Protein AF-A0A435EAL5-F1 (afdb_monomer_lite)

Radius of gyration: 18.5 Å; chains: 1; bounding box: 40×35×49 Å

pLDDT: mean 95.23, std 4.91, range [62.06, 98.62]

Secondary structure (DSSP, 8-state):
-HHHHHH-HHHHHHHHHHH-HHHHHHH-HHHHHHHHHHHHHHHH--GGGSSSTT---HHHHHHHHHHHHHTTS-SS---GGGT---TTHHHHH-S-HHHHHHHHHT----HHHHT--HHHHHHTTTTT---

Structure (mmCIF, N/CA/C/O backbone):
data_AF-A0A435EAL5-F1
#
_entry.id   AF-A0A435EAL5-F1
#
loop_
_atom_site.group_PDB
_atom_site.id
_atom_site.type_symbol
_atom_site.label_atom_id
_atom_site.label_alt_id
_atom_site.label_comp_id
_atom_site.label_asym_id
_atom_site.label_entity_id
_atom_site.label_seq_id
_atom_site.pdbx_PDB_ins_code
_atom_site.Cartn_x
_atom_site.Cartn_y
_atom_site.Cartn_z
_atom_site.occupancy
_atom_site.B_iso_or_equiv
_atom_site.auth_seq_id
_atom_site.auth_comp_id
_atom_site.auth_asym_id
_atom_site.auth_atom_id
_atom_site.pdbx_PDB_model_num
ATOM 1 N N . GLY A 1 1 ? -4.878 -0.635 -7.838 1.00 87.88 1 GLY A N 1
ATOM 2 C CA . GLY A 1 1 ? -3.867 0.280 -7.272 1.00 87.88 1 GLY A CA 1
ATOM 3 C C . GLY A 1 1 ? -2.793 -0.479 -6.520 1.00 87.88 1 GLY A C 1
ATOM 4 O O . GLY A 1 1 ? -1.703 -0.635 -7.050 1.00 87.88 1 GLY A O 1
ATOM 5 N N . LEU A 1 2 ? -3.105 -0.985 -5.321 1.00 95.75 2 LEU A N 1
ATOM 6 C CA . LEU A 1 2 ? -2.124 -1.649 -4.447 1.00 95.75 2 LEU A CA 1
ATOM 7 C C . LEU A 1 2 ? -1.457 -2.873 -5.092 1.00 95.75 2 LEU A C 1
ATOM 9 O O . LEU A 1 2 ? -0.235 -2.958 -5.072 1.00 95.75 2 LEU A O 1
ATOM 13 N N . GLU A 1 3 ? -2.228 -3.749 -5.749 1.00 96.94 3 GLU A N 1
ATOM 14 C CA . GLU A 1 3 ? -1.654 -4.885 -6.488 1.00 96.94 3 GLU A CA 1
ATOM 15 C C . GLU A 1 3 ? -0.678 -4.429 -7.581 1.00 96.94 3 GLU A C 1
ATOM 17 O O . GLU A 1 3 ? 0.431 -4.936 -7.669 1.00 96.94 3 GLU A O 1
ATOM 22 N N . PHE A 1 4 ? -1.052 -3.431 -8.385 1.00 98.06 4 PHE A N 1
ATOM 23 C CA . PHE A 1 4 ? -0.174 -2.897 -9.429 1.00 98.06 4 PHE A CA 1
ATOM 24 C C . PHE A 1 4 ? 1.141 -2.366 -8.841 1.00 98.06 4 PHE A C 1
ATOM 26 O O . PHE A 1 4 ? 2.209 -2.674 -9.357 1.00 98.06 4 PHE A O 1
ATOM 33 N N . GLY A 1 5 ? 1.079 -1.616 -7.735 1.00 97.31 5 GLY A N 1
ATOM 34 C CA . GLY A 1 5 ? 2.279 -1.129 -7.053 1.00 97.31 5 GLY A CA 1
ATOM 35 C C . GLY A 1 5 ? 3.118 -2.242 -6.424 1.00 97.31 5 GLY A C 1
ATOM 36 O O . GLY A 1 5 ? 4.337 -2.129 -6.383 1.00 97.31 5 GLY A O 1
ATOM 37 N N . TYR A 1 6 ? 2.496 -3.341 -5.991 1.00 96.25 6 TYR A N 1
ATOM 38 C CA . TYR A 1 6 ? 3.212 -4.542 -5.563 1.00 96.25 6 TYR A CA 1
ATOM 39 C C . TYR A 1 6 ? 3.955 -5.217 -6.724 1.00 96.25 6 TYR A C 1
ATOM 41 O O . TYR A 1 6 ? 5.121 -5.583 -6.570 1.00 96.25 6 TYR A O 1
ATOM 49 N N . GLN A 1 7 ? 3.311 -5.332 -7.888 1.00 97.31 7 GLN A N 1
ATOM 50 C CA . GLN A 1 7 ? 3.906 -5.922 -9.090 1.00 97.31 7 GLN A CA 1
ATOM 51 C C . GLN A 1 7 ? 5.014 -5.033 -9.682 1.00 97.31 7 GLN A C 1
ATOM 53 O O . GLN A 1 7 ? 6.063 -5.537 -10.079 1.00 9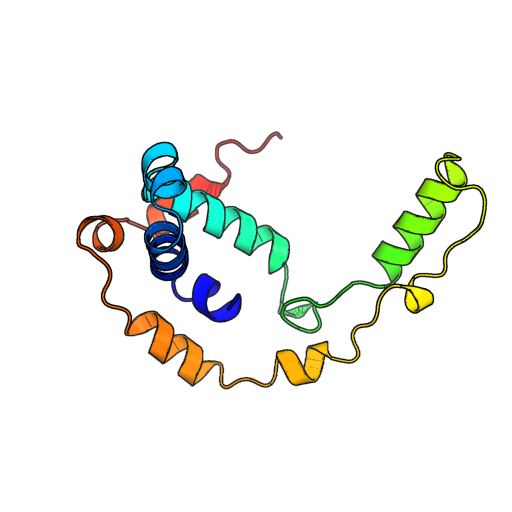7.31 7 GLN A O 1
ATOM 58 N N . ASN A 1 8 ? 4.821 -3.709 -9.700 1.00 98.00 8 ASN A N 1
ATOM 59 C CA . ASN A 1 8 ? 5.797 -2.747 -10.210 1.00 98.00 8 ASN A CA 1
ATOM 60 C C . ASN A 1 8 ? 5.903 -1.498 -9.303 1.00 98.00 8 ASN A C 1
ATOM 62 O O . ASN A 1 8 ? 5.300 -0.456 -9.583 1.00 98.00 8 ASN A O 1
ATOM 66 N N . PRO A 1 9 ? 6.709 -1.563 -8.224 1.00 97.75 9 PRO A N 1
ATOM 67 C CA . PRO A 1 9 ? 6.849 -0.461 -7.268 1.00 97.75 9 PRO A CA 1
ATOM 68 C C . PRO A 1 9 ? 7.456 0.796 -7.899 1.00 97.75 9 PRO A C 1
ATOM 70 O O . PRO A 1 9 ? 7.098 1.909 -7.521 1.00 97.75 9 PRO A O 1
ATOM 73 N N . ARG A 1 10 ? 8.329 0.636 -8.902 1.00 98.19 10 ARG A N 1
ATOM 74 C CA . ARG A 1 10 ? 8.937 1.758 -9.631 1.00 98.19 10 ARG A CA 1
ATOM 75 C C . ARG A 1 10 ? 7.888 2.531 -10.425 1.00 98.19 10 ARG A C 1
ATOM 77 O O . ARG A 1 10 ? 7.835 3.748 -10.307 1.00 98.19 10 ARG A O 1
ATOM 84 N N . ALA A 1 11 ? 7.019 1.827 -11.155 1.00 98.31 11 ALA A N 1
ATOM 85 C CA . ALA A 1 11 ? 5.932 2.448 -11.913 1.00 98.31 11 ALA A CA 1
ATOM 86 C C . ALA A 1 11 ? 4.946 3.191 -11.006 1.00 98.31 11 ALA A C 1
ATOM 88 O O . ALA A 1 11 ? 4.506 4.287 -11.340 1.00 98.31 11 ALA A O 1
ATOM 89 N N . ALA A 1 12 ? 4.618 2.623 -9.841 1.00 97.88 12 ALA A N 1
ATOM 90 C CA . ALA A 1 12 ? 3.749 3.295 -8.879 1.00 97.88 12 ALA A CA 1
ATOM 91 C C . ALA A 1 12 ? 4.360 4.608 -8.362 1.00 97.88 12 ALA A C 1
ATOM 93 O O . ALA A 1 12 ? 3.655 5.611 -8.263 1.00 97.88 12 ALA A O 1
ATOM 94 N N . VAL A 1 13 ? 5.664 4.627 -8.068 1.00 98.12 13 VAL A N 1
ATOM 95 C CA . VAL A 1 13 ? 6.361 5.847 -7.624 1.00 98.12 13 VAL A CA 1
ATOM 96 C C . VAL A 1 13 ? 6.484 6.856 -8.756 1.00 98.12 13 VAL A C 1
ATOM 98 O O . VAL A 1 13 ? 6.252 8.039 -8.531 1.00 98.12 13 VAL A O 1
ATOM 101 N N . GLU A 1 14 ? 6.809 6.406 -9.966 1.00 98.25 14 GLU A N 1
ATOM 102 C CA . GLU A 1 14 ? 6.900 7.275 -11.138 1.00 98.25 14 GLU A CA 1
ATOM 103 C C . GLU A 1 14 ? 5.563 7.969 -11.426 1.00 98.25 14 GLU A C 1
ATOM 105 O O . GLU A 1 14 ? 5.534 9.193 -11.525 1.00 98.25 14 GLU A O 1
ATOM 110 N N . ALA A 1 15 ? 4.446 7.233 -11.403 1.00 97.69 15 ALA A N 1
ATOM 111 C CA . ALA A 1 15 ? 3.109 7.807 -11.567 1.00 97.69 15 ALA A CA 1
ATOM 112 C C . ALA A 1 15 ? 2.778 8.864 -10.494 1.00 97.69 15 ALA A C 1
ATOM 114 O O . ALA A 1 15 ? 2.187 9.900 -10.793 1.00 97.69 15 ALA A O 1
ATOM 115 N N . VAL A 1 16 ? 3.185 8.646 -9.237 1.00 96.88 16 VAL A N 1
ATOM 116 C CA . VAL A 1 16 ? 3.039 9.652 -8.169 1.00 96.88 16 VAL A CA 1
ATOM 117 C C . VAL A 1 16 ? 3.932 10.864 -8.447 1.00 96.88 16 VAL A C 1
ATOM 119 O O . VAL A 1 16 ? 3.500 12.001 -8.282 1.00 96.88 16 VAL A O 1
ATOM 122 N N . PHE A 1 17 ? 5.170 10.656 -8.883 1.00 97.62 17 PHE A N 1
ATOM 123 C CA . PHE A 1 17 ? 6.125 11.735 -9.138 1.00 97.62 17 PHE A CA 1
ATOM 124 C C . PHE A 1 17 ? 5.727 12.614 -10.328 1.00 97.62 17 PHE A C 1
ATOM 126 O O . PHE A 1 17 ? 5.973 13.819 -10.284 1.00 97.62 17 PHE A O 1
ATOM 133 N N . GLU A 1 18 ? 5.063 12.048 -11.336 1.00 96.88 18 GLU A N 1
ATOM 134 C CA . GLU A 1 18 ? 4.455 12.800 -12.439 1.00 96.88 18 GLU A CA 1
ATOM 135 C C . GLU A 1 18 ? 3.355 13.751 -11.950 1.00 96.88 18 GLU A C 1
ATOM 137 O O . GLU A 1 18 ? 3.293 14.902 -12.381 1.00 96.88 18 GLU A O 1
ATOM 142 N N . GLN A 1 19 ? 2.511 13.300 -11.016 1.00 97.88 19 GLN A N 1
ATOM 143 C CA . GLN A 1 19 ? 1.438 14.124 -10.447 1.00 97.88 19 GLN A CA 1
ATOM 144 C C . GLN A 1 19 ? 1.950 15.124 -9.399 1.00 97.88 19 GLN A C 1
ATOM 146 O O . GLN A 1 19 ? 1.387 16.206 -9.233 1.00 97.88 19 GLN A O 1
ATOM 151 N N . PHE A 1 20 ? 3.030 14.781 -8.693 1.00 97.19 20 PHE A N 1
ATOM 152 C CA . PHE A 1 20 ? 3.574 15.558 -7.580 1.00 97.19 20 PHE A CA 1
ATOM 153 C C . PHE A 1 20 ? 5.068 15.875 -7.788 1.00 97.19 20 PHE A C 1
ATOM 155 O O . PHE A 1 20 ? 5.926 15.373 -7.055 1.00 97.19 20 PHE A O 1
ATOM 162 N N 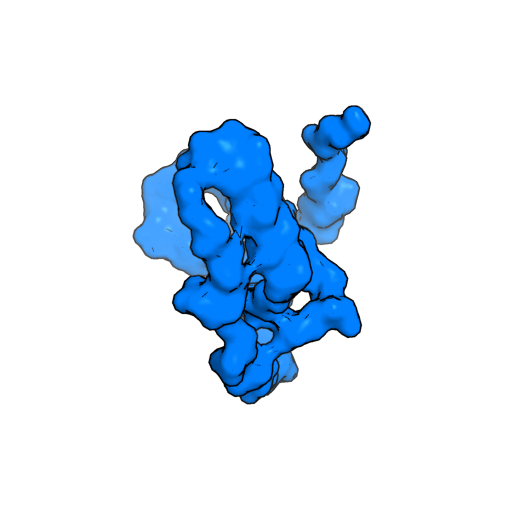. PRO A 1 21 ? 5.424 16.764 -8.735 1.00 95.38 21 PRO A N 1
ATOM 163 C CA . PRO A 1 21 ? 6.821 17.030 -9.094 1.00 95.38 21 PRO A CA 1
ATOM 164 C C . PRO A 1 21 ? 7.656 17.623 -7.949 1.00 95.38 21 PRO A C 1
ATOM 166 O O . PRO A 1 21 ? 8.856 17.364 -7.850 1.00 95.38 21 PRO A O 1
ATOM 169 N N . THR A 1 22 ? 7.040 18.377 -7.031 1.00 96.56 22 THR A N 1
ATOM 170 C CA . THR A 1 22 ? 7.728 18.863 -5.821 1.00 96.56 22 THR A CA 1
ATOM 171 C C . THR A 1 22 ? 8.160 17.710 -4.917 1.00 96.56 22 THR A C 1
ATOM 173 O O . THR A 1 22 ? 9.264 17.733 -4.377 1.00 96.56 22 THR A O 1
ATOM 176 N N . LEU A 1 23 ? 7.319 16.679 -4.778 1.00 94.06 23 LEU A N 1
ATOM 177 C CA . LEU A 1 23 ? 7.660 15.475 -4.022 1.00 94.06 23 LEU A CA 1
ATOM 178 C C . LEU A 1 23 ? 8.814 14.731 -4.700 1.00 94.06 23 LEU A C 1
ATOM 180 O O . LEU A 1 23 ? 9.786 14.371 -4.036 1.00 94.06 23 LEU A O 1
ATOM 184 N N . ALA A 1 24 ? 8.735 14.580 -6.026 1.00 95.25 24 ALA A N 1
ATOM 185 C CA . ALA A 1 24 ? 9.772 13.942 -6.829 1.00 95.25 24 ALA A CA 1
ATOM 186 C C . ALA A 1 24 ? 11.142 14.606 -6.635 1.00 95.25 24 ALA A C 1
ATOM 188 O O . ALA A 1 24 ? 12.143 13.922 -6.413 1.00 95.25 24 ALA A O 1
ATOM 189 N N . LYS A 1 25 ? 11.172 15.946 -6.655 1.00 94.81 25 LYS A N 1
ATOM 190 C CA . LYS A 1 25 ? 12.381 16.749 -6.434 1.00 94.81 25 LYS A CA 1
ATOM 191 C C . LYS A 1 25 ? 12.990 16.530 -5.046 1.00 94.81 25 LYS A C 1
ATOM 193 O O . LYS A 1 25 ? 14.211 16.537 -4.924 1.00 94.81 25 LYS A O 1
ATOM 198 N N . ASN A 1 26 ? 12.159 16.360 -4.019 1.00 94.88 26 ASN A N 1
ATOM 199 C CA . ASN A 1 26 ? 12.617 16.281 -2.631 1.00 94.88 26 ASN A CA 1
ATOM 200 C C . ASN A 1 26 ? 13.056 14.872 -2.210 1.00 94.88 26 ASN A C 1
ATOM 202 O O . ASN A 1 26 ? 13.967 14.751 -1.397 1.00 94.88 26 ASN A O 1
ATOM 206 N N . LEU A 1 27 ? 12.414 13.818 -2.727 1.00 93.44 27 LEU A N 1
ATOM 207 C CA . LEU A 1 27 ? 12.728 12.434 -2.349 1.00 93.44 27 LEU A CA 1
ATOM 208 C C . LEU A 1 27 ? 13.736 11.773 -3.290 1.00 93.44 27 LEU A C 1
ATOM 210 O O . LEU A 1 27 ? 14.623 11.051 -2.843 1.00 93.44 27 LEU A O 1
ATOM 214 N N . GLY A 1 28 ? 13.598 11.991 -4.597 1.00 95.00 28 GLY A N 1
ATOM 215 C CA . GLY A 1 28 ? 14.314 11.207 -5.594 1.00 95.00 28 GLY A CA 1
ATOM 216 C C . GLY A 1 28 ? 13.770 9.779 -5.746 1.00 95.00 28 GLY A C 1
ATOM 217 O O . GLY A 1 28 ? 13.070 9.225 -4.898 1.00 95.00 28 GLY A O 1
ATOM 218 N N . ARG A 1 29 ? 14.073 9.184 -6.900 1.00 96.50 29 ARG A N 1
ATOM 219 C CA . ARG A 1 29 ? 13.482 7.920 -7.370 1.00 96.50 29 ARG A CA 1
ATOM 220 C C . ARG A 1 29 ? 13.820 6.698 -6.509 1.00 96.50 29 ARG A C 1
ATOM 222 O O . ARG A 1 29 ? 12.957 5.848 -6.304 1.00 96.50 29 ARG A O 1
ATOM 229 N N . GLU A 1 30 ? 15.053 6.615 -6.007 1.00 95.94 30 GLU A N 1
ATOM 230 C CA . GLU A 1 30 ? 15.515 5.479 -5.202 1.00 95.94 30 GLU A CA 1
ATOM 231 C C . GLU A 1 30 ? 14.820 5.479 -3.844 1.00 95.94 30 GLU A C 1
ATOM 233 O O . GLU A 1 30 ? 14.141 4.513 -3.519 1.00 95.94 30 GLU A O 1
ATOM 238 N N . LEU A 1 31 ? 14.863 6.601 -3.115 1.00 95.00 31 LEU A N 1
ATOM 239 C CA . LEU A 1 31 ? 14.168 6.730 -1.834 1.00 95.00 31 LEU A CA 1
ATOM 240 C C . LEU A 1 31 ? 12.649 6.557 -1.980 1.00 95.00 31 LEU A C 1
ATOM 242 O O . LEU A 1 31 ? 12.032 5.911 -1.138 1.00 95.00 31 LEU A O 1
ATOM 246 N N . GLY A 1 32 ? 12.044 7.075 -3.055 1.00 96.19 32 GLY A N 1
ATOM 247 C CA . GLY A 1 32 ? 10.631 6.828 -3.354 1.00 96.19 32 GLY A CA 1
ATOM 248 C C . GLY A 1 32 ? 10.321 5.337 -3.538 1.00 96.19 32 GLY A C 1
ATOM 249 O O . GLY A 1 32 ? 9.374 4.825 -2.941 1.00 96.19 32 GLY A O 1
ATOM 250 N N . THR A 1 33 ? 11.157 4.621 -4.300 1.00 97.12 33 THR A N 1
ATOM 251 C CA . THR A 1 33 ? 11.027 3.168 -4.530 1.00 97.12 33 THR A CA 1
ATOM 252 C C . THR A 1 33 ? 11.243 2.368 -3.243 1.00 97.12 33 THR A C 1
ATOM 254 O O . THR A 1 33 ? 10.471 1.458 -2.947 1.00 97.12 33 THR A O 1
ATOM 257 N N . THR A 1 34 ? 12.232 2.736 -2.429 1.00 95.62 34 THR A N 1
ATOM 258 C CA . THR A 1 34 ? 12.451 2.144 -1.104 1.00 95.62 34 THR A CA 1
ATOM 259 C C . THR A 1 34 ? 11.242 2.365 -0.198 1.00 95.62 34 THR A C 1
ATOM 261 O O . THR A 1 34 ? 10.749 1.416 0.409 1.00 95.62 34 THR A O 1
ATOM 264 N N . SER A 1 35 ? 10.707 3.589 -0.153 1.00 93.94 35 SER A N 1
ATOM 265 C CA . SER A 1 35 ? 9.561 3.930 0.692 1.00 93.94 35 SER A CA 1
ATOM 266 C C . SER A 1 35 ? 8.315 3.126 0.325 1.00 93.94 35 SER A C 1
ATOM 268 O O . SER A 1 35 ? 7.668 2.573 1.216 1.00 93.94 35 SER A O 1
ATOM 270 N N . ILE A 1 36 ? 7.980 3.000 -0.967 1.00 95.56 36 ILE A N 1
ATOM 271 C CA . ILE A 1 36 ? 6.801 2.216 -1.356 1.00 95.56 36 ILE A CA 1
ATOM 272 C C . ILE A 1 36 ? 6.989 0.728 -1.043 1.00 95.56 36 ILE A C 1
ATOM 274 O O . ILE A 1 36 ? 6.042 0.091 -0.601 1.00 95.56 36 ILE A O 1
ATOM 278 N N . LEU A 1 37 ? 8.197 0.173 -1.190 1.00 95.50 37 LEU A N 1
ATOM 279 C CA . LEU A 1 37 ? 8.486 -1.222 -0.837 1.00 95.50 37 LEU A CA 1
ATOM 280 C C . LEU A 1 37 ? 8.308 -1.481 0.667 1.00 95.50 37 LEU A C 1
ATOM 282 O O . LEU A 1 37 ? 7.710 -2.488 1.049 1.00 95.50 37 LEU A O 1
ATOM 286 N N . GLN A 1 38 ? 8.769 -0.558 1.517 1.00 93.38 38 GLN A N 1
ATOM 287 C CA . GLN A 1 38 ? 8.547 -0.625 2.965 1.00 93.38 38 GLN A CA 1
ATOM 288 C C . GLN A 1 38 ? 7.055 -0.560 3.300 1.00 93.38 38 GLN A C 1
ATOM 290 O O . GLN A 1 38 ? 6.556 -1.380 4.068 1.00 93.38 38 GLN A O 1
ATOM 295 N N . GLN A 1 39 ? 6.325 0.376 2.689 1.00 93.44 39 GLN A N 1
ATOM 296 C CA . GLN A 1 39 ? 4.885 0.506 2.901 1.00 93.44 39 GLN A CA 1
ATOM 297 C C . GLN A 1 39 ? 4.133 -0.742 2.428 1.00 93.44 39 GLN A C 1
ATOM 299 O O . GLN A 1 39 ? 3.295 -1.250 3.169 1.00 93.44 39 GLN A O 1
ATOM 304 N N . ILE A 1 40 ? 4.476 -1.286 1.254 1.00 93.88 40 ILE A N 1
ATOM 305 C CA . ILE A 1 40 ? 3.912 -2.532 0.719 1.00 93.88 40 ILE A CA 1
ATOM 306 C C . ILE A 1 40 ? 4.067 -3.662 1.728 1.00 93.88 40 ILE A C 1
ATOM 308 O O . ILE A 1 40 ? 3.101 -4.376 1.974 1.00 93.88 40 ILE A O 1
ATOM 312 N N . ASN A 1 41 ? 5.236 -3.808 2.355 1.00 90.00 41 ASN A N 1
ATOM 313 C CA . ASN A 1 41 ? 5.439 -4.833 3.375 1.00 90.00 41 ASN A CA 1
ATOM 314 C C . ASN A 1 41 ? 4.449 -4.697 4.549 1.00 90.00 41 ASN A C 1
ATOM 316 O O . ASN A 1 41 ? 3.937 -5.699 5.043 1.00 90.00 41 ASN A O 1
ATOM 320 N N . VAL A 1 42 ? 4.131 -3.463 4.954 1.00 89.38 42 VAL A N 1
ATOM 321 C CA . VAL A 1 42 ? 3.182 -3.177 6.041 1.00 89.38 42 VAL A CA 1
ATOM 322 C C . VAL A 1 42 ? 1.735 -3.414 5.607 1.00 89.38 42 VAL A C 1
ATOM 324 O O . VAL A 1 42 ? 1.024 -4.203 6.229 1.00 89.38 42 VAL A O 1
ATOM 327 N N . PHE A 1 43 ? 1.273 -2.744 4.548 1.00 90.00 43 PHE A N 1
ATOM 328 C CA . PHE A 1 43 ? -0.146 -2.782 4.182 1.00 90.00 43 PHE A CA 1
ATOM 329 C C . PHE A 1 43 ? -0.552 -4.078 3.467 1.00 90.00 43 PHE A C 1
ATOM 331 O O . PHE A 1 43 ? -1.729 -4.438 3.502 1.00 90.00 43 PHE A O 1
ATOM 338 N N . ARG A 1 44 ? 0.395 -4.807 2.855 1.00 92.56 44 ARG A N 1
ATOM 339 C CA . ARG A 1 44 ? 0.160 -6.173 2.368 1.00 92.56 44 ARG A CA 1
ATOM 340 C C . ARG A 1 44 ? 0.120 -7.145 3.544 1.00 92.56 44 ARG A C 1
ATOM 342 O O . ARG A 1 44 ? -0.822 -7.916 3.674 1.00 92.56 44 ARG A O 1
ATOM 349 N N . GLY A 1 45 ? 1.132 -7.117 4.411 1.00 87.25 45 GLY A N 1
ATOM 350 C CA . GLY A 1 45 ? 1.326 -8.163 5.412 1.00 87.25 45 GLY A CA 1
ATOM 351 C C . GLY A 1 45 ? 1.315 -9.572 4.796 1.00 87.25 45 GLY A C 1
ATOM 352 O O . GLY A 1 45 ? 1.671 -9.778 3.628 1.00 87.25 45 GLY A O 1
ATOM 353 N N . ASP A 1 46 ? 0.883 -10.548 5.591 1.00 90.38 46 ASP A N 1
ATOM 354 C CA . ASP A 1 46 ? 0.716 -11.938 5.164 1.00 90.38 46 ASP A CA 1
ATOM 355 C C . ASP A 1 46 ? -0.626 -12.121 4.430 1.00 90.38 46 ASP A C 1
ATOM 357 O O . ASP A 1 46 ? -1.671 -12.290 5.059 1.00 90.38 46 ASP A O 1
ATOM 361 N N . MET A 1 47 ? -0.609 -12.036 3.093 1.00 90.06 47 MET A N 1
ATOM 362 C CA . MET A 1 47 ? -1.821 -12.147 2.264 1.00 90.06 47 MET A CA 1
ATOM 363 C C . MET A 1 47 ? -2.538 -13.487 2.401 1.00 90.06 47 MET A C 1
ATOM 365 O O . MET A 1 47 ? -3.758 -13.510 2.284 1.00 90.06 47 MET A O 1
ATOM 369 N N . ASP A 1 48 ? -1.821 -14.571 2.700 1.00 89.44 48 ASP A N 1
ATOM 370 C CA . ASP A 1 48 ? -2.429 -15.901 2.820 1.00 89.44 48 ASP A CA 1
ATOM 371 C C . ASP A 1 48 ? -3.281 -16.023 4.093 1.00 89.44 48 ASP A C 1
ATOM 373 O O . ASP A 1 48 ? -4.153 -16.885 4.192 1.00 89.44 48 ASP A O 1
ATOM 377 N N . LYS A 1 49 ? -3.059 -15.129 5.065 1.00 88.56 49 LYS A N 1
ATOM 378 C CA . LYS A 1 49 ? -3.821 -15.041 6.318 1.00 88.56 49 LYS A CA 1
ATOM 379 C C . LYS A 1 49 ? -4.852 -13.909 6.328 1.00 88.56 49 LYS A C 1
ATOM 381 O O . LYS A 1 49 ? -5.477 -13.672 7.360 1.00 88.56 49 LYS A O 1
ATOM 386 N N . ARG A 1 50 ? -5.015 -13.178 5.221 1.00 89.00 50 ARG A N 1
ATOM 387 C CA . ARG A 1 50 ? -5.862 -11.977 5.131 1.00 89.00 50 ARG A CA 1
ATOM 388 C C . ARG A 1 50 ? -6.954 -12.131 4.078 1.00 89.00 50 ARG A C 1
ATOM 390 O O . ARG A 1 50 ? -6.865 -12.955 3.179 1.00 89.00 50 ARG A O 1
ATOM 397 N N . GLY A 1 51 ? -7.976 -11.280 4.160 1.00 90.00 51 GLY A N 1
ATOM 398 C CA . GLY A 1 51 ? -9.090 -11.247 3.202 1.00 90.00 51 GLY A CA 1
ATOM 399 C C . GLY A 1 51 ? -8.761 -10.580 1.859 1.00 90.00 51 GLY A C 1
ATOM 400 O O . GLY A 1 51 ? -9.675 -10.287 1.096 1.00 90.00 51 GLY A O 1
ATOM 401 N N . GLY A 1 52 ? -7.485 -10.295 1.583 1.00 94.06 52 GLY A N 1
ATOM 402 C CA . GLY A 1 52 ? -7.028 -9.503 0.441 1.00 94.06 52 GLY A CA 1
ATOM 403 C C . GLY A 1 52 ? -6.598 -8.084 0.820 1.00 94.06 52 GLY A C 1
ATOM 404 O O . GLY A 1 52 ? -6.510 -7.713 1.995 1.00 94.06 52 GLY A O 1
ATOM 405 N N . TRP A 1 53 ? -6.306 -7.274 -0.195 1.00 95.75 53 TRP A N 1
ATOM 406 C CA . TRP A 1 53 ? -5.917 -5.879 -0.024 1.00 95.75 53 TRP A CA 1
ATOM 407 C C . TRP A 1 53 ? -7.000 -5.099 0.723 1.00 95.75 53 TRP A C 1
ATOM 409 O O . TRP A 1 53 ? -8.175 -5.163 0.364 1.00 95.75 53 TRP A O 1
ATOM 419 N N . GLY A 1 54 ? -6.586 -4.350 1.747 1.00 94.19 54 GLY A N 1
ATOM 420 C CA . GLY A 1 54 ? -7.477 -3.509 2.551 1.00 94.19 54 GLY A CA 1
ATOM 421 C C . GLY A 1 54 ? -8.278 -4.247 3.626 1.00 94.19 54 GLY A C 1
ATOM 422 O O . GLY A 1 54 ? -8.993 -3.588 4.369 1.00 94.19 54 GLY A O 1
ATOM 423 N N . SER A 1 55 ? -8.158 -5.575 3.759 1.00 95.06 55 SER A N 1
ATOM 424 C CA . SER A 1 55 ? -8.922 -6.312 4.771 1.00 95.06 55 SER A CA 1
ATOM 425 C C . SER A 1 55 ? -8.564 -5.861 6.190 1.00 95.06 55 SER A C 1
ATOM 427 O O . SER A 1 55 ? -7.383 -5.825 6.553 1.00 95.06 55 SER A O 1
ATOM 429 N N . HIS A 1 56 ? -9.564 -5.620 7.025 1.00 94.50 56 HIS A N 1
ATOM 430 C CA . HIS A 1 56 ? -9.390 -5.268 8.427 1.00 94.50 56 HIS A CA 1
ATOM 431 C C . HIS A 1 56 ? -9.494 -6.494 9.337 1.00 94.50 56 HIS A C 1
ATOM 433 O O . HIS A 1 56 ? -10.386 -7.324 9.173 1.00 94.50 56 HIS A O 1
ATOM 439 N N . ASP A 1 57 ? -8.599 -6.590 10.319 1.00 94.06 57 ASP A N 1
ATOM 440 C CA . ASP A 1 57 ? -8.758 -7.515 11.440 1.00 94.06 57 ASP A CA 1
ATOM 441 C C . ASP A 1 57 ? -9.671 -6.863 12.486 1.00 94.06 57 ASP A C 1
ATOM 443 O O . ASP A 1 57 ? -9.279 -5.921 13.179 1.00 94.06 57 ASP A O 1
ATOM 447 N N . MET A 1 58 ? -10.906 -7.353 12.573 1.00 95.69 58 MET A N 1
ATOM 448 C CA . MET A 1 58 ? -11.920 -6.796 13.469 1.00 95.69 58 MET A CA 1
ATOM 449 C C . MET A 1 58 ? -11.588 -7.011 14.948 1.00 95.69 58 MET A C 1
ATOM 451 O O . MET A 1 58 ? -11.951 -6.173 15.772 1.00 95.69 58 MET A O 1
ATOM 455 N N . ALA A 1 59 ? -10.860 -8.078 15.296 1.00 96.25 59 ALA A N 1
ATOM 456 C CA . ALA A 1 59 ? -10.431 -8.308 16.672 1.00 96.25 59 ALA A CA 1
ATOM 457 C C . ALA A 1 59 ? -9.369 -7.283 17.089 1.00 96.25 59 ALA A C 1
ATOM 459 O O . ALA A 1 59 ? -9.448 -6.726 18.183 1.00 96.25 59 ALA A O 1
ATOM 460 N N . SER A 1 60 ? -8.427 -6.971 16.192 1.00 95.75 60 SER A N 1
ATOM 461 C CA . SER A 1 60 ? -7.440 -5.908 16.417 1.00 95.75 60 SER A CA 1
ATOM 462 C C . SER A 1 60 ? -8.094 -4.529 16.578 1.00 95.75 60 SER A C 1
ATOM 464 O O . SER A 1 60 ? -7.702 -3.769 17.463 1.00 95.75 60 SER A O 1
ATOM 466 N N . TRP A 1 61 ? -9.122 -4.208 15.782 1.00 97.56 61 TRP A N 1
ATOM 467 C CA . TRP A 1 61 ? -9.889 -2.967 15.955 1.00 97.56 61 TRP A CA 1
ATOM 468 C C . TRP A 1 61 ? -10.626 -2.908 17.290 1.00 97.56 61 TRP A C 1
ATOM 470 O O . TRP A 1 61 ? -10.575 -1.880 17.962 1.00 97.56 61 TRP A O 1
ATOM 480 N N . GLN A 1 62 ? -11.289 -3.996 17.691 1.00 98.56 62 GLN A N 1
ATOM 481 C CA . GLN A 1 62 ? -11.974 -4.023 18.980 1.00 98.56 62 GLN A CA 1
ATOM 482 C C . GLN A 1 62 ? -10.975 -3.857 20.130 1.00 98.56 62 GLN A C 1
ATOM 484 O O . GLN A 1 62 ? -11.188 -3.015 20.996 1.00 98.56 62 GLN A O 1
ATOM 489 N N . GLY A 1 63 ? -9.837 -4.558 20.081 1.00 98.44 63 GLY A N 1
ATOM 490 C CA . GLY A 1 63 ? -8.770 -4.411 21.072 1.00 98.44 63 GLY A CA 1
ATOM 491 C C . GLY A 1 63 ? -8.216 -2.985 21.155 1.00 98.44 63 GLY A C 1
ATOM 492 O O . GLY A 1 63 ? -7.966 -2.492 22.252 1.00 98.44 63 GLY A O 1
ATOM 493 N N . PHE A 1 64 ? -8.081 -2.286 20.021 1.00 98.00 64 PHE A N 1
ATOM 494 C CA . PHE A 1 64 ? -7.724 -0.865 20.012 1.00 98.00 64 PHE A CA 1
ATOM 495 C C . PHE A 1 64 ? -8.761 -0.014 20.758 1.00 98.00 64 PHE A C 1
ATOM 497 O O . PHE A 1 64 ? -8.379 0.755 21.638 1.00 98.00 64 PHE A O 1
ATOM 504 N N . PHE A 1 65 ? -10.056 -0.167 20.452 1.00 98.44 65 PHE A N 1
ATOM 505 C CA . PHE A 1 65 ? -11.125 0.590 21.116 1.00 98.44 65 PHE A CA 1
ATOM 506 C C . PHE A 1 65 ? -11.212 0.303 22.619 1.00 98.44 65 PHE A C 1
ATOM 508 O O . PHE A 1 65 ? -11.378 1.231 23.416 1.00 98.44 65 PHE A O 1
ATOM 515 N N . ASP A 1 66 ? -11.036 -0.957 23.008 1.00 98.50 66 ASP A N 1
ATOM 516 C CA . ASP A 1 66 ? -11.032 -1.380 24.406 1.00 98.50 66 ASP A CA 1
ATOM 517 C C . ASP A 1 66 ? -9.852 -0.760 25.173 1.00 98.50 66 ASP A C 1
ATOM 519 O O . ASP A 1 66 ? -10.028 -0.253 26.285 1.00 98.50 66 ASP A O 1
ATOM 523 N N . GLU A 1 67 ? -8.652 -0.734 24.580 1.00 98.62 67 GLU A N 1
ATOM 524 C CA . GLU A 1 67 ? -7.477 -0.138 25.223 1.00 98.62 67 GLU A CA 1
ATOM 525 C C . GLU A 1 67 ? -7.582 1.385 25.335 1.00 98.62 67 GLU A C 1
ATOM 527 O O . GLU A 1 67 ? -7.282 1.931 26.399 1.00 98.62 67 GLU A O 1
ATOM 532 N N . ILE A 1 68 ? -8.067 2.091 24.304 1.00 98.19 68 ILE A N 1
ATOM 533 C CA . ILE A 1 68 ? -8.220 3.553 24.393 1.00 98.19 68 ILE A CA 1
ATOM 534 C C . ILE A 1 68 ? -9.315 3.968 25.391 1.00 98.19 68 ILE A C 1
ATOM 536 O O . ILE A 1 68 ? -9.198 5.020 26.026 1.00 98.19 68 ILE A O 1
ATOM 540 N N . LEU A 1 69 ? -10.343 3.134 25.598 1.00 98.44 69 LEU A N 1
ATOM 541 C CA . LEU A 1 69 ? -11.310 3.309 26.687 1.00 98.44 69 LEU A CA 1
ATOM 542 C C . LEU A 1 69 ? -10.639 3.098 28.048 1.00 98.44 69 LEU A C 1
ATOM 544 O O . LEU A 1 69 ? -10.779 3.926 28.947 1.00 98.44 69 LEU A O 1
ATOM 548 N N . LYS A 1 70 ? -9.873 2.014 28.197 1.00 98.50 70 LYS A N 1
ATOM 549 C CA . LYS A 1 70 ? -9.191 1.654 29.447 1.00 98.50 70 LYS A CA 1
ATOM 550 C C . LYS A 1 70 ? -8.194 2.715 29.917 1.00 98.50 70 LYS A C 1
ATOM 552 O O . LYS A 1 70 ? -8.092 2.948 31.119 1.00 98.50 70 LYS A O 1
ATOM 557 N N . ILE A 1 71 ? -7.485 3.374 29.001 1.00 98.44 71 ILE A N 1
ATOM 558 C CA . ILE A 1 71 ? -6.566 4.478 29.339 1.00 98.44 71 ILE A CA 1
ATOM 559 C C . ILE A 1 71 ? -7.263 5.846 29.436 1.00 98.44 71 ILE A C 1
ATOM 561 O O . ILE A 1 71 ? -6.598 6.852 29.677 1.00 98.44 71 ILE A O 1
ATOM 565 N N . GLY A 1 72 ? -8.586 5.904 29.245 1.00 98.19 72 GLY A N 1
ATOM 566 C CA . GLY A 1 72 ? -9.384 7.122 29.393 1.00 98.19 72 GLY A CA 1
ATOM 567 C C . GLY A 1 72 ? -9.260 8.126 28.244 1.00 98.19 72 GLY A C 1
ATOM 568 O O . GLY A 1 72 ? -9.607 9.291 28.427 1.00 98.19 72 GLY A O 1
ATOM 569 N N . GLN A 1 73 ? -8.779 7.713 27.065 1.00 98.44 73 GLN A N 1
ATOM 570 C CA . GLN A 1 73 ? -8.796 8.569 25.868 1.00 98.44 73 GLN A CA 1
ATOM 571 C C . GLN A 1 73 ? -10.217 8.783 25.331 1.00 98.44 73 GLN A C 1
ATOM 573 O O . GLN A 1 73 ? -10.495 9.818 24.726 1.00 98.44 73 GLN A O 1
ATOM 578 N N . ILE A 1 74 ? -11.120 7.831 25.576 1.00 98.19 74 ILE A N 1
ATOM 579 C CA . ILE A 1 74 ? -12.558 7.950 25.312 1.00 98.19 74 ILE A CA 1
ATOM 580 C C . ILE A 1 74 ? -13.354 7.612 26.575 1.00 98.19 74 ILE A C 1
ATOM 582 O O . ILE A 1 74 ? -12.868 6.910 27.458 1.00 98.19 74 ILE A O 1
ATOM 586 N N . SER A 1 75 ? -14.584 8.120 26.666 1.00 97.69 75 SER A N 1
ATOM 587 C CA . SER A 1 75 ? -15.455 7.965 27.842 1.00 97.69 75 SER A CA 1
ATOM 588 C C . SER A 1 75 ? -16.588 6.952 27.660 1.00 97.69 75 SER A C 1
ATOM 590 O O . SER A 1 75 ? -17.307 6.665 28.616 1.00 97.69 75 SER A O 1
ATOM 592 N N . ALA A 1 76 ? -16.761 6.413 26.453 1.00 98.06 76 ALA A N 1
ATOM 593 C CA . ALA A 1 76 ? -17.797 5.443 26.120 1.00 98.06 76 ALA A CA 1
ATOM 594 C C . ALA A 1 76 ? -17.222 4.332 25.227 1.00 98.06 76 ALA A C 1
ATOM 596 O O . ALA A 1 76 ? -16.333 4.615 24.422 1.00 98.06 76 ALA A O 1
ATOM 597 N N . PRO A 1 77 ? -17.707 3.084 25.353 1.00 97.94 77 PRO A N 1
ATOM 598 C CA . PRO A 1 77 ? -17.257 1.983 24.512 1.00 97.94 77 PRO A CA 1
ATOM 599 C C . PRO A 1 77 ? -17.655 2.196 23.049 1.00 97.94 77 PRO A C 1
ATOM 601 O O . PRO A 1 77 ? -18.741 2.697 22.755 1.00 97.94 77 PRO A O 1
ATOM 604 N N . VAL A 1 78 ? -16.783 1.758 22.144 1.00 98.38 78 VAL A N 1
ATOM 605 C CA . VAL A 1 78 ? -17.018 1.731 20.697 1.00 98.38 78 VAL A CA 1
ATOM 606 C C . VAL A 1 78 ? -16.978 0.279 20.243 1.00 98.38 78 VAL A C 1
ATOM 608 O O . VAL A 1 78 ? -16.048 -0.456 20.584 1.00 98.38 78 VAL A O 1
ATOM 611 N N . LYS A 1 79 ? -17.983 -0.142 19.475 1.00 98.25 79 LYS A N 1
ATOM 612 C CA . LYS A 1 79 ? -17.945 -1.435 18.793 1.00 98.25 79 LYS A CA 1
ATOM 613 C C . LYS A 1 79 ? -17.254 -1.267 17.451 1.00 98.25 79 LYS A C 1
ATOM 615 O O . LYS A 1 79 ? -17.612 -0.380 16.679 1.00 98.25 79 LYS A O 1
ATOM 620 N N . ALA A 1 80 ? -16.296 -2.135 17.149 1.00 98.00 80 ALA A N 1
ATOM 621 C CA . ALA A 1 80 ? -15.558 -2.064 15.891 1.00 98.00 80 ALA A CA 1
ATOM 622 C C . ALA A 1 80 ? -16.473 -2.176 14.655 1.00 98.00 80 ALA A C 1
ATOM 624 O O . ALA A 1 80 ? -16.252 -1.483 13.664 1.00 98.00 80 ALA A O 1
ATOM 625 N N . GLU A 1 81 ? -17.519 -3.003 14.730 1.00 97.62 81 GLU A N 1
ATOM 626 C CA . GLU A 1 81 ? -18.490 -3.218 13.644 1.00 97.62 81 GLU A CA 1
ATOM 627 C C . GLU A 1 81 ? -19.320 -1.973 13.289 1.00 97.62 81 GLU A C 1
ATOM 629 O O . GLU A 1 81 ? -19.771 -1.849 12.154 1.00 97.62 81 GLU A O 1
ATOM 634 N N . ASP A 1 82 ? -19.466 -1.016 14.211 1.00 97.81 82 ASP A N 1
ATOM 635 C CA . ASP A 1 82 ? -20.222 0.218 13.960 1.00 97.81 82 ASP A CA 1
ATOM 636 C C . ASP A 1 82 ? -19.430 1.225 13.101 1.00 97.81 82 ASP A C 1
ATOM 638 O O . ASP A 1 82 ? -19.997 2.185 12.578 1.00 97.81 82 ASP A O 1
ATOM 642 N N . VAL A 1 83 ? -18.111 1.036 12.963 1.00 96.69 83 VAL A N 1
ATOM 643 C CA . VAL A 1 83 ? -17.201 1.996 12.307 1.00 96.69 83 VAL A CA 1
ATOM 644 C C . VAL A 1 83 ? -16.327 1.380 11.215 1.00 96.69 83 VAL A C 1
ATOM 646 O O . VAL A 1 83 ? -15.700 2.111 10.447 1.00 96.69 83 VAL A O 1
ATOM 649 N N . CYS A 1 84 ? -16.262 0.052 11.130 1.00 96.12 84 CYS A N 1
ATOM 650 C CA . CYS A 1 84 ? -15.449 -0.662 10.157 1.00 96.12 84 CYS A CA 1
ATOM 651 C C . CYS A 1 84 ? -16.164 -1.933 9.681 1.00 96.12 84 CYS A C 1
ATOM 653 O O . CYS A 1 84 ? -16.739 -2.672 10.476 1.00 96.12 84 CYS A O 1
ATOM 655 N N . THR A 1 85 ? -16.098 -2.204 8.377 1.00 96.75 85 THR A N 1
ATOM 656 C CA . THR A 1 85 ? -16.622 -3.431 7.767 1.00 96.75 85 THR A CA 1
ATOM 657 C C . THR A 1 85 ? -15.693 -3.920 6.656 1.00 96.75 85 THR A C 1
ATOM 659 O O . THR A 1 85 ? -14.979 -3.135 6.029 1.00 96.75 85 THR A O 1
ATOM 662 N N . ASN A 1 86 ? -15.732 -5.227 6.396 1.00 97.12 86 ASN A N 1
ATOM 663 C CA . ASN A 1 86 ? -15.052 -5.873 5.277 1.00 97.12 86 ASN A CA 1
ATOM 664 C C . ASN A 1 86 ? -16.000 -6.228 4.117 1.00 97.12 86 ASN A C 1
ATOM 666 O O . ASN A 1 86 ? -15.562 -6.886 3.178 1.00 97.12 86 ASN A O 1
ATOM 670 N N . ASP A 1 87 ? -17.267 -5.806 4.138 1.00 97.56 87 ASP A N 1
ATOM 671 C CA . ASP A 1 87 ? -18.282 -6.264 3.170 1.00 97.56 87 ASP A CA 1
ATOM 672 C C . ASP A 1 87 ? -17.905 -6.010 1.702 1.00 97.56 87 ASP A C 1
ATOM 674 O O . ASP A 1 87 ? -18.246 -6.790 0.814 1.00 97.56 87 ASP A O 1
ATOM 678 N N . LEU A 1 88 ? -17.157 -4.935 1.435 1.00 97.19 88 LEU A N 1
ATOM 679 C CA . LEU A 1 88 ? -16.713 -4.574 0.086 1.00 97.19 88 LEU A CA 1
ATOM 680 C C . LEU A 1 88 ? -15.363 -5.193 -0.301 1.00 97.19 88 LEU A C 1
ATOM 682 O O . LEU A 1 88 ? -14.977 -5.130 -1.468 1.00 97.19 88 LEU A O 1
ATOM 686 N N . ILE A 1 89 ? -14.637 -5.793 0.646 1.00 96.25 89 ILE A N 1
ATOM 687 C CA . ILE A 1 89 ? -13.285 -6.317 0.422 1.00 96.25 89 ILE A CA 1
ATOM 688 C C . ILE A 1 89 ? -13.268 -7.479 -0.579 1.00 96.25 89 ILE A C 1
ATOM 690 O O . ILE A 1 89 ? -12.422 -7.427 -1.475 1.00 96.25 89 ILE A O 1
ATOM 694 N N . PRO A 1 90 ? -14.170 -8.484 -0.519 1.00 96.00 90 PRO A N 1
ATOM 695 C CA . PRO A 1 90 ? -14.178 -9.566 -1.502 1.00 96.00 90 PRO A CA 1
ATOM 696 C C . PRO A 1 90 ? -14.350 -9.048 -2.932 1.00 96.00 90 PRO A C 1
ATOM 698 O O . PRO A 1 90 ? -13.521 -9.335 -3.789 1.00 96.00 90 PRO A O 1
ATOM 701 N N . ALA A 1 91 ? -15.363 -8.207 -3.167 1.00 97.00 91 ALA A N 1
ATOM 702 C CA . ALA A 1 91 ? -15.625 -7.634 -4.487 1.00 97.00 91 ALA A CA 1
ATOM 703 C C . ALA A 1 91 ? -14.476 -6.730 -4.964 1.00 97.00 91 ALA A C 1
ATOM 705 O O . ALA A 1 91 ? -14.079 -6.792 -6.124 1.00 97.00 91 ALA A O 1
ATOM 706 N N . ALA A 1 92 ? -13.885 -5.930 -4.070 1.00 96.44 92 ALA A N 1
ATOM 707 C CA . ALA A 1 92 ? -12.733 -5.093 -4.398 1.00 96.44 92 ALA A CA 1
ATOM 708 C C . ALA A 1 92 ? -11.463 -5.898 -4.734 1.00 96.44 92 ALA A C 1
ATOM 710 O O . ALA A 1 92 ? -10.552 -5.354 -5.359 1.00 96.44 92 ALA A O 1
ATOM 711 N N . ASN A 1 93 ? -11.387 -7.169 -4.322 1.00 96.62 93 ASN A N 1
ATOM 712 C CA . ASN A 1 93 ? -10.260 -8.066 -4.583 1.00 96.62 93 ASN A CA 1
ATOM 713 C C . ASN A 1 93 ? -10.514 -9.079 -5.714 1.00 96.62 93 ASN A C 1
ATOM 715 O O . ASN A 1 93 ? -9.579 -9.781 -6.103 1.00 96.62 93 ASN A O 1
ATOM 719 N N . ASP A 1 94 ? -11.724 -9.122 -6.278 1.00 96.69 94 ASP A N 1
ATOM 720 C CA . ASP A 1 94 ? -12.105 -9.984 -7.409 1.00 96.69 94 ASP A CA 1
ATOM 721 C C . ASP A 1 94 ? -11.741 -9.362 -8.772 1.00 96.69 94 ASP A C 1
ATOM 723 O O . ASP A 1 94 ? -12.508 -9.349 -9.732 1.00 96.69 94 ASP A O 1
ATOM 727 N N . PHE A 1 95 ? -10.554 -8.764 -8.853 1.00 96.94 95 PHE A N 1
ATOM 728 C CA . PHE A 1 95 ? -10.009 -8.247 -10.103 1.00 96.94 95 PHE A CA 1
ATOM 729 C C . PHE A 1 95 ? -9.129 -9.300 -10.784 1.00 96.94 95 PHE A C 1
ATOM 731 O O . PHE A 1 95 ? -8.557 -10.185 -10.143 1.00 96.94 95 PHE A O 1
ATOM 738 N N . ASP A 1 96 ? -8.944 -9.163 -12.096 1.00 98.06 96 ASP A N 1
ATOM 739 C CA . ASP A 1 96 ? -8.039 -10.022 -12.857 1.00 98.06 96 ASP A CA 1
ATOM 740 C C . ASP A 1 96 ? -6.572 -9.738 -12.480 1.00 98.06 96 ASP A C 1
ATOM 742 O O . ASP A 1 96 ? -5.929 -8.811 -12.981 1.00 98.06 96 ASP A O 1
ATOM 746 N N . LYS A 1 97 ? -6.036 -10.555 -11.568 1.00 95.88 97 LYS A N 1
ATOM 747 C CA . LYS A 1 97 ? -4.652 -10.464 -11.078 1.00 95.88 97 LYS A CA 1
ATOM 748 C C . LYS A 1 97 ? -3.628 -10.663 -12.197 1.00 95.88 97 LYS A C 1
ATOM 750 O O . LYS A 1 97 ? -2.579 -10.021 -12.175 1.00 95.88 97 LYS A O 1
ATOM 755 N N . ALA A 1 98 ? -3.924 -11.521 -13.175 1.00 98.19 98 ALA A N 1
ATOM 756 C CA . ALA A 1 98 ? -3.026 -11.782 -14.295 1.00 98.19 98 ALA A CA 1
ATOM 757 C C . ALA A 1 98 ? -2.963 -10.570 -15.227 1.00 98.19 98 ALA A C 1
ATOM 759 O O . ALA A 1 98 ? -1.870 -10.146 -15.606 1.00 98.19 98 ALA A O 1
ATOM 760 N N . LYS A 1 99 ? -4.114 -9.954 -15.518 1.00 98.38 99 LYS A N 1
ATOM 761 C CA . LYS A 1 99 ? -4.166 -8.693 -16.256 1.00 98.38 99 LYS A CA 1
ATOM 762 C C . LYS A 1 99 ? -3.440 -7.573 -15.518 1.00 98.38 99 LYS A C 1
ATOM 764 O O . LYS A 1 99 ? -2.635 -6.890 -16.137 1.00 98.38 99 LYS A O 1
ATOM 769 N N . VAL A 1 100 ? -3.663 -7.401 -14.212 1.00 98.38 100 VAL A N 1
ATOM 770 C CA . VAL A 1 100 ? -2.964 -6.362 -13.432 1.00 98.38 100 VAL A CA 1
ATOM 771 C C . VAL A 1 100 ? -1.452 -6.566 -13.467 1.00 98.38 100 VAL A C 1
ATOM 773 O O . VAL A 1 100 ? -0.714 -5.596 -13.632 1.00 98.38 100 VAL A O 1
ATOM 776 N N . LYS A 1 101 ? -0.982 -7.813 -13.354 1.00 98.25 101 LYS A N 1
ATOM 777 C CA . LYS A 1 101 ? 0.440 -8.125 -13.496 1.00 98.25 101 LYS A CA 1
ATOM 778 C C . LYS A 1 101 ? 0.959 -7.789 -14.896 1.00 98.25 101 LYS A C 1
ATOM 780 O O . LYS A 1 101 ? 1.987 -7.132 -15.001 1.00 98.25 101 LYS A O 1
ATOM 785 N N . ALA A 1 102 ? 0.254 -8.195 -15.950 1.00 98.56 102 ALA A N 1
ATOM 786 C CA . ALA A 1 102 ? 0.652 -7.895 -17.323 1.00 98.56 102 ALA A CA 1
ATOM 787 C C . ALA A 1 102 ? 0.698 -6.381 -17.591 1.00 98.56 102 ALA A C 1
ATOM 789 O O . ALA A 1 102 ? 1.656 -5.888 -18.183 1.00 98.56 102 ALA A O 1
ATOM 790 N N . ASP A 1 103 ? -0.296 -5.640 -17.098 1.00 98.44 103 ASP A N 1
ATOM 791 C CA . ASP A 1 103 ? -0.351 -4.183 -17.202 1.00 98.44 103 ASP A CA 1
ATOM 792 C C . ASP A 1 103 ? 0.821 -3.534 -16.437 1.00 98.44 103 ASP A C 1
ATOM 794 O O . ASP A 1 103 ? 1.426 -2.588 -16.937 1.00 98.44 103 ASP A O 1
ATOM 798 N N . ALA A 1 104 ? 1.185 -4.054 -15.256 1.00 98.38 104 ALA A N 1
ATOM 799 C CA . ALA A 1 104 ? 2.320 -3.575 -14.462 1.00 98.38 104 ALA A CA 1
ATOM 800 C C . ALA A 1 104 ? 3.681 -3.894 -15.103 1.00 98.38 104 ALA A C 1
ATOM 802 O O . ALA A 1 104 ? 4.563 -3.032 -15.127 1.00 98.38 104 ALA A O 1
ATOM 803 N N . ASP A 1 105 ? 3.852 -5.101 -15.643 1.00 97.62 105 ASP A N 1
ATOM 804 C CA . ASP A 1 105 ? 5.072 -5.535 -16.333 1.00 97.62 105 ASP A CA 1
ATOM 805 C C . ASP A 1 105 ? 5.274 -4.767 -17.654 1.00 97.62 105 ASP A C 1
ATOM 807 O O . ASP A 1 105 ? 6.406 -4.519 -18.066 1.00 97.62 105 ASP A O 1
ATOM 811 N N . GLY A 1 106 ? 4.179 -4.363 -18.308 1.00 97.81 106 GLY A N 1
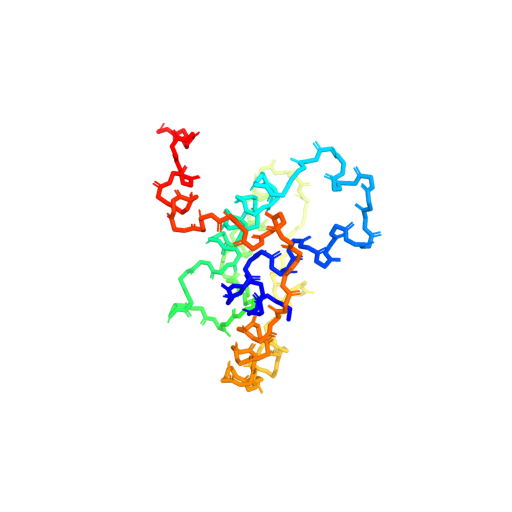ATOM 812 C CA . GLY A 1 106 ? 4.187 -3.632 -19.576 1.00 97.81 106 GLY A CA 1
ATOM 813 C C . GLY A 1 106 ? 4.508 -2.137 -19.470 1.00 97.81 106 GLY A C 1
ATOM 814 O O . GLY A 1 106 ? 4.636 -1.472 -20.501 1.00 97.81 106 GLY A O 1
ATOM 815 N N . VAL A 1 107 ? 4.640 -1.580 -18.261 1.00 98.12 107 VAL A N 1
ATOM 816 C CA . VAL A 1 107 ? 4.934 -0.151 -18.080 1.00 98.12 107 VAL A CA 1
ATOM 817 C C . VAL A 1 107 ? 6.338 0.177 -18.573 1.00 98.12 107 VAL A C 1
ATOM 819 O O . VAL A 1 107 ? 7.338 -0.340 -18.073 1.00 98.12 107 VAL A O 1
ATOM 822 N N . LYS A 1 108 ? 6.422 1.134 -19.498 1.00 98.19 108 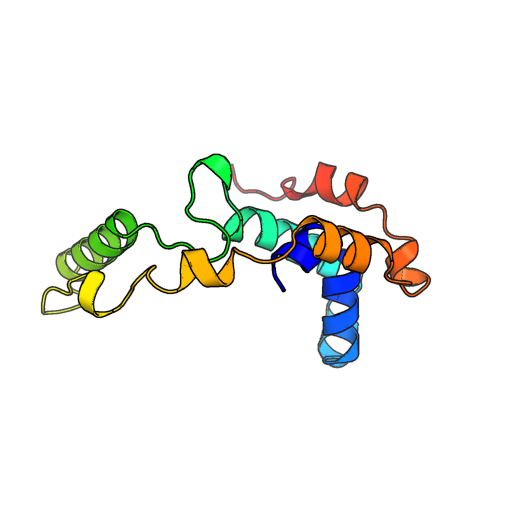LYS A N 1
ATOM 823 C CA . LYS A 1 108 ? 7.693 1.729 -19.904 1.00 98.19 108 LYS A CA 1
ATOM 824 C C . LYS A 1 108 ? 8.090 2.839 -18.928 1.00 98.19 108 LYS A C 1
ATOM 826 O O . LYS A 1 108 ? 7.575 3.947 -19.020 1.00 98.19 108 LYS A O 1
ATOM 831 N N . LEU A 1 109 ? 9.021 2.528 -18.032 1.00 98.19 109 LEU A N 1
ATOM 832 C CA . LEU A 1 109 ? 9.596 3.487 -17.082 1.00 98.19 109 LEU A CA 1
ATOM 833 C C . LEU A 1 109 ? 10.512 4.502 -17.784 1.00 98.19 109 LEU A C 1
ATOM 835 O O . LEU A 1 109 ? 11.125 4.181 -18.811 1.00 98.19 109 LEU A O 1
ATOM 839 N N . SER A 1 110 ? 10.683 5.695 -17.207 1.00 97.81 110 SER A N 1
ATOM 840 C CA . SER A 1 110 ? 11.788 6.577 -17.612 1.00 97.81 110 SER A CA 1
ATOM 841 C C . SER A 1 110 ? 13.143 5.953 -17.272 1.00 97.81 110 SER A C 1
ATOM 843 O O . SER A 1 110 ? 13.258 5.122 -16.370 1.00 97.81 110 SER A O 1
ATOM 845 N N . GLU A 1 111 ? 14.198 6.376 -17.975 1.00 97.25 111 GLU A N 1
ATOM 846 C CA . GLU A 1 111 ? 15.555 5.824 -17.834 1.00 97.25 111 GLU A CA 1
ATOM 847 C C . GLU A 1 111 ? 16.024 5.774 -16.372 1.00 97.25 111 GLU A C 1
ATOM 849 O O . GLU A 1 111 ? 16.554 4.764 -15.913 1.00 97.25 111 GLU A O 1
ATOM 854 N N . GLY A 1 112 ? 15.752 6.838 -15.609 1.00 96.50 112 GLY A N 1
ATOM 855 C CA . GLY A 1 112 ? 16.130 6.913 -14.204 1.00 96.50 112 GLY A CA 1
ATOM 856 C C . GLY A 1 112 ? 15.448 5.851 -13.342 1.00 96.50 112 GLY A C 1
ATOM 857 O O . GLY A 1 112 ? 16.105 5.258 -12.490 1.00 96.50 112 GLY A O 1
ATOM 858 N N . PHE A 1 113 ? 14.149 5.614 -13.535 1.00 97.94 113 PHE A N 1
ATOM 859 C CA . PHE A 1 113 ? 13.424 4.573 -12.804 1.00 97.94 113 PHE A CA 1
ATOM 860 C C . PHE A 1 113 ? 13.792 3.176 -13.305 1.00 97.94 113 PHE A C 1
ATOM 862 O O . PHE A 1 113 ? 14.011 2.279 -12.494 1.00 97.94 113 PHE A O 1
ATOM 869 N N . ALA A 1 114 ? 13.930 2.995 -14.620 1.00 97.94 114 ALA A N 1
ATOM 870 C CA . ALA A 1 114 ? 14.322 1.728 -15.232 1.00 97.94 114 ALA A CA 1
ATOM 871 C C . ALA A 1 114 ? 15.677 1.217 -14.715 1.00 97.94 114 ALA A C 1
ATOM 873 O O . ALA A 1 114 ? 15.832 0.012 -14.516 1.00 97.94 114 ALA A O 1
ATOM 874 N N . ALA A 1 115 ? 16.625 2.123 -14.447 1.00 97.75 115 ALA A N 1
ATOM 875 C CA . ALA A 1 115 ? 17.963 1.783 -13.966 1.00 97.75 115 ALA A CA 1
ATOM 876 C C . ALA A 1 115 ? 18.025 1.353 -12.486 1.00 97.75 115 ALA A C 1
ATOM 878 O O . ALA A 1 115 ? 19.079 0.914 -12.029 1.00 97.75 115 ALA A O 1
ATOM 879 N N . LEU A 1 116 ? 16.935 1.485 -11.718 1.00 97.69 116 LEU A N 1
ATOM 880 C CA . LEU A 1 116 ? 16.918 1.077 -10.312 1.00 97.69 116 LEU A CA 1
ATOM 881 C C . LEU A 1 116 ? 16.926 -0.448 -10.168 1.00 97.69 116 LEU A C 1
ATOM 883 O O . LEU A 1 116 ? 16.035 -1.132 -10.681 1.00 97.69 116 LEU A O 1
ATOM 887 N N . ASP A 1 117 ? 17.882 -0.950 -9.386 1.00 96.94 117 ASP A N 1
ATOM 888 C CA . ASP A 1 117 ? 17.968 -2.346 -8.958 1.00 96.94 117 ASP A CA 1
ATOM 889 C C . ASP A 1 117 ? 17.055 -2.583 -7.745 1.00 96.94 117 ASP A C 1
ATOM 891 O O . ASP A 1 117 ? 17.408 -2.332 -6.591 1.00 96.94 117 ASP A O 1
ATOM 895 N N . VAL A 1 118 ? 15.834 -3.034 -8.029 1.00 96.06 118 VAL A N 1
ATOM 896 C CA . VAL A 1 118 ? 14.798 -3.258 -7.012 1.00 96.06 118 VAL A CA 1
ATOM 897 C C . VAL A 1 118 ? 15.1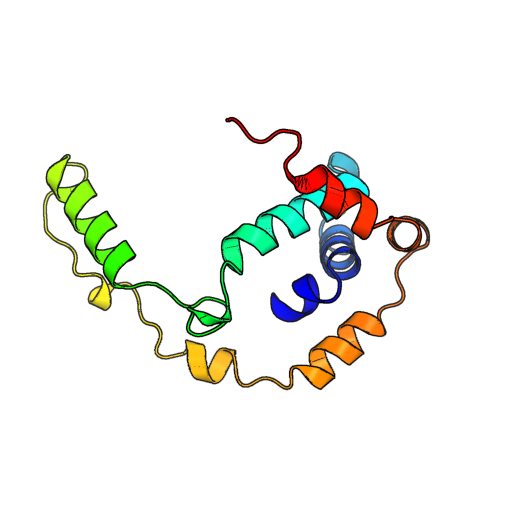79 -4.379 -6.049 1.00 96.06 118 VAL A C 1
ATOM 899 O O . VAL A 1 118 ? 14.838 -4.297 -4.870 1.00 96.06 118 VAL A O 1
ATOM 902 N N . ASP A 1 119 ? 15.874 -5.414 -6.514 1.00 95.88 119 ASP A N 1
ATOM 903 C CA . ASP A 1 119 ? 16.230 -6.551 -5.665 1.00 95.88 119 ASP A CA 1
ATOM 904 C C . ASP A 1 119 ? 17.353 -6.177 -4.701 1.00 95.88 119 ASP A C 1
ATOM 906 O O . ASP A 1 119 ? 17.287 -6.524 -3.519 1.00 95.88 119 ASP A O 1
ATOM 910 N N . LYS A 1 120 ? 18.309 -5.353 -5.148 1.00 96.31 120 LYS A N 1
ATOM 911 C CA . LYS A 1 120 ? 19.280 -4.728 -4.249 1.00 96.31 120 LYS A CA 1
ATOM 912 C C . LYS A 1 120 ? 18.602 -3.835 -3.211 1.00 96.31 120 LYS A C 1
ATOM 914 O O . LYS A 1 120 ? 18.922 -3.945 -2.032 1.00 96.31 120 LYS A O 1
ATOM 919 N N . ILE A 1 121 ? 17.644 -2.991 -3.607 1.00 95.62 121 ILE A N 1
ATOM 920 C CA . ILE A 1 121 ? 16.880 -2.176 -2.644 1.00 95.62 121 ILE A CA 1
ATOM 921 C C . ILE A 1 121 ? 16.179 -3.081 -1.621 1.00 95.62 121 ILE A C 1
ATOM 923 O O . ILE A 1 121 ? 16.249 -2.826 -0.419 1.00 95.62 121 ILE A O 1
ATOM 927 N N . LYS A 1 122 ? 15.542 -4.168 -2.078 1.00 94.31 122 LYS A N 1
ATOM 928 C CA . LYS A 1 122 ? 14.853 -5.121 -1.199 1.00 94.31 122 LYS A CA 1
ATOM 929 C C . LYS A 1 122 ? 15.789 -5.800 -0.201 1.00 94.31 122 LYS A C 1
ATOM 931 O O . LYS A 1 122 ? 15.402 -5.969 0.951 1.00 94.31 122 LYS A O 1
ATOM 936 N N . ALA A 1 123 ? 17.000 -6.160 -0.620 1.00 94.56 123 ALA A N 1
ATOM 937 C CA . ALA A 1 123 ? 17.990 -6.800 0.246 1.00 94.56 123 ALA A CA 1
ATOM 938 C C . ALA A 1 123 ? 18.407 -5.921 1.440 1.00 94.56 123 ALA A C 1
ATOM 940 O O . ALA A 1 123 ? 18.781 -6.458 2.477 1.00 94.56 123 ALA A O 1
ATOM 941 N N . HIS A 1 124 ? 18.286 -4.597 1.304 1.00 91.81 124 HIS A N 1
ATOM 942 C CA . HIS A 1 124 ? 18.678 -3.607 2.312 1.00 91.81 124 HIS A CA 1
ATOM 943 C C . HIS A 1 124 ? 17.480 -2.884 2.964 1.00 91.81 124 HIS A C 1
ATOM 945 O O . HIS A 1 124 ? 17.659 -1.910 3.696 1.00 91.81 124 HIS A O 1
ATOM 951 N N . LEU A 1 125 ? 16.243 -3.348 2.723 1.00 89.19 125 LEU A N 1
ATOM 952 C CA . LEU A 1 125 ? 14.994 -2.687 3.149 1.00 89.19 125 LEU A CA 1
ATOM 953 C C . LEU A 1 125 ? 14.925 -2.368 4.648 1.00 89.19 125 LEU A C 1
ATOM 955 O O . LEU A 1 125 ? 14.301 -1.378 5.042 1.00 89.19 125 LEU A O 1
ATOM 959 N N . PHE A 1 126 ? 15.531 -3.230 5.466 1.00 84.19 126 PHE A N 1
ATOM 960 C CA . PHE A 1 126 ? 15.426 -3.221 6.924 1.00 84.19 126 PHE A CA 1
ATOM 961 C C . PHE A 1 126 ? 16.767 -3.011 7.629 1.00 84.19 126 PHE A C 1
ATOM 963 O O . PHE A 1 126 ? 16.836 -3.157 8.845 1.00 84.19 126 PHE A O 1
ATOM 970 N N . ASP A 1 127 ? 17.818 -2.613 6.909 1.00 88.31 127 ASP A N 1
ATOM 971 C CA . ASP A 1 127 ? 19.146 -2.382 7.500 1.00 88.31 127 ASP A CA 1
ATOM 972 C C . ASP A 1 127 ? 19.122 -1.306 8.599 1.00 88.31 127 ASP A C 1
ATOM 974 O O . ASP A 1 127 ? 19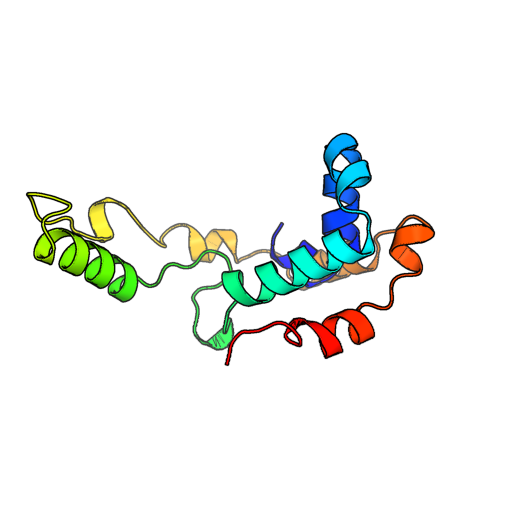.962 -1.296 9.495 1.00 88.31 127 ASP A O 1
ATOM 978 N N . SER A 1 128 ? 18.135 -0.407 8.543 1.00 78.56 128 SER A N 1
ATOM 979 C CA . SER A 1 128 ? 17.910 0.661 9.526 1.00 78.56 128 SER A CA 1
ATOM 980 C C . SER A 1 128 ? 16.816 0.343 10.556 1.00 78.56 128 SER A C 1
ATOM 982 O O . SER A 1 128 ? 16.418 1.234 11.307 1.00 78.56 128 SER A O 1
ATOM 984 N N . ALA A 1 129 ? 16.282 -0.883 10.589 1.00 79.06 129 ALA A N 1
ATOM 985 C CA . ALA A 1 129 ? 15.273 -1.262 11.574 1.00 79.06 129 ALA A CA 1
ATOM 986 C C . ALA A 1 129 ? 15.879 -1.293 12.989 1.00 79.06 129 ALA A C 1
ATOM 988 O O . ALA A 1 129 ? 16.969 -1.826 13.206 1.00 79.06 129 ALA A O 1
ATOM 989 N N . VAL A 1 130 ? 15.164 -0.717 13.959 1.00 76.12 130 VAL A N 1
ATOM 990 C CA . VAL A 1 130 ? 15.547 -0.777 15.378 1.00 76.12 130 VAL A CA 1
ATOM 991 C C . VAL A 1 130 ? 15.355 -2.214 15.872 1.00 76.12 130 VAL A C 1
ATOM 993 O O . VAL A 1 130 ? 14.320 -2.819 15.593 1.00 76.12 130 VAL A O 1
ATOM 996 N N . LYS A 1 131 ? 16.369 -2.757 16.557 1.00 62.06 131 LYS A N 1
ATOM 997 C CA . LYS A 1 131 ? 16.339 -4.096 17.165 1.00 62.06 131 LYS A CA 1
ATOM 998 C C . LYS A 1 131 ? 15.586 -4.107 18.486 1.00 62.06 131 LYS A C 1
ATOM 1000 O O . LYS A 1 131 ? 15.745 -3.122 19.241 1.00 62.06 131 LYS A O 1
#

Foldseek 3Di:
DLLLCVLAVLVVLQVVCVVPVVVCVVQPRLSSSLVSVLVNCVQCPPVVPALDGPGDDQVVQQVVQVVCCVVPVDVDGDRSVVPDDCPCVNVVRPDDSVVSNVVSVPDDDDPRSVPDDSVVSVVCSCVVPDD

Sequence (131 aa):
GLEFGYQNPRAAVEAVFEQFPTLAKNLGRELGTTSILQQINVFRGDMDKRGGWGSHDMASWQGFFDEILKIGQISAPVKAEDVCTNDLIPAANDFDKAKVKADADGVKLSEGFAALDVDKIKAHLFDSAVK